Protein AF-A0A176ZYE4-F1 (afdb_monomer)

Organism: NCBI:txid655981

Radius of gyration: 20.47 Å; Cα contacts (8 Å, |Δi|>4): 190; chains: 1; bounding box: 64×53×48 Å

Structure (mmCIF, N/CA/C/O backbone):
data_AF-A0A176ZYE4-F1
#
_entry.id   AF-A0A176ZYE4-F1
#
loop_
_atom_site.group_PDB
_atom_site.id
_atom_site.type_symbol
_atom_site.label_atom_id
_atom_site.label_alt_id
_atom_site.label_comp_id
_atom_site.label_asym_id
_atom_site.label_entity_id
_atom_site.label_seq_id
_atom_site.pdbx_PDB_ins_code
_atom_site.Cartn_x
_atom_site.Cartn_y
_atom_site.Cartn_z
_atom_site.occupancy
_atom_site.B_iso_or_equiv
_atom_site.auth_seq_id
_atom_site.auth_comp_id
_atom_site.auth_asym_id
_atom_site.auth_atom_id
_atom_site.pdbx_PDB_model_num
ATOM 1 N N . MET A 1 1 ? -43.668 40.549 31.552 1.00 44.75 1 MET A N 1
ATOM 2 C CA . MET A 1 1 ? -43.321 40.129 30.180 1.00 44.75 1 MET A CA 1
ATOM 3 C C . MET A 1 1 ? -41.872 40.495 29.920 1.00 44.75 1 MET A C 1
ATOM 5 O O . MET A 1 1 ? -41.565 41.676 29.960 1.00 44.75 1 MET A O 1
ATOM 9 N N . ALA A 1 2 ? -41.008 39.507 29.700 1.00 38.25 2 ALA A N 1
ATOM 10 C CA . ALA A 1 2 ? -39.732 39.675 29.008 1.00 38.25 2 ALA A CA 1
ATOM 11 C C . ALA A 1 2 ? -39.327 38.295 28.472 1.00 38.25 2 ALA A C 1
ATOM 13 O O . ALA A 1 2 ? -38.951 37.406 29.233 1.00 38.25 2 ALA A O 1
ATOM 14 N N . THR A 1 3 ? -39.527 38.106 27.172 1.00 41.22 3 THR A N 1
ATOM 15 C CA . THR A 1 3 ? -39.154 36.912 26.412 1.00 41.22 3 THR A CA 1
ATOM 16 C C . THR A 1 3 ? -37.652 36.981 26.142 1.00 41.22 3 THR A C 1
ATOM 18 O O . THR A 1 3 ? -37.195 37.938 25.523 1.00 41.22 3 THR A O 1
ATOM 21 N N . LEU A 1 4 ? -36.881 36.002 26.622 1.00 40.91 4 LEU A N 1
ATOM 22 C CA . LEU A 1 4 ? -35.490 35.817 26.205 1.00 40.91 4 LEU A CA 1
ATOM 23 C C . LEU A 1 4 ? -35.490 35.058 24.877 1.00 40.91 4 LEU A C 1
ATOM 25 O O . LEU A 1 4 ? -35.876 33.891 24.822 1.00 40.91 4 LEU A O 1
ATOM 29 N N . GLU A 1 5 ? -35.084 35.739 23.809 1.00 43.03 5 GLU A N 1
ATOM 30 C CA . GLU A 1 5 ? -34.880 35.130 22.501 1.00 43.03 5 GLU A CA 1
ATOM 31 C C . GLU A 1 5 ? -33.657 34.209 22.528 1.00 43.03 5 GLU A C 1
ATOM 33 O O . GLU A 1 5 ? -32.525 34.638 22.750 1.00 43.03 5 GLU A O 1
ATOM 38 N N . ALA A 1 6 ? -33.893 32.924 22.276 1.00 46.38 6 ALA A N 1
ATOM 39 C CA . ALA A 1 6 ? -32.855 31.970 21.933 1.00 46.38 6 ALA A CA 1
ATOM 40 C C . ALA A 1 6 ? -32.650 32.019 20.415 1.00 46.38 6 ALA A C 1
ATOM 42 O O . ALA A 1 6 ? -33.425 31.432 19.665 1.00 46.38 6 ALA A O 1
ATOM 43 N N . SER A 1 7 ? -31.609 32.713 19.957 1.00 48.78 7 SER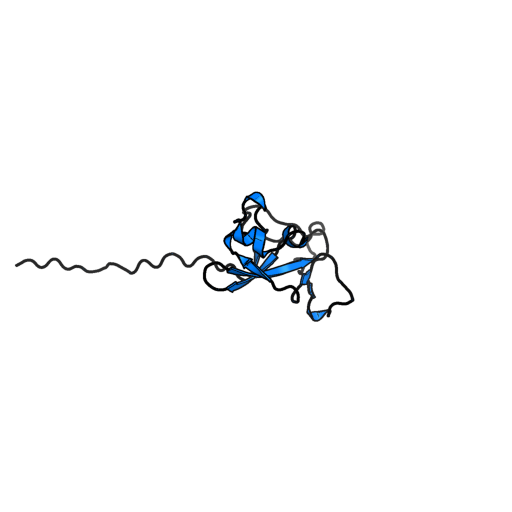 A N 1
ATOM 44 C CA . SER A 1 7 ? -31.157 32.630 18.568 1.00 48.78 7 SER A CA 1
ATOM 45 C C . SER A 1 7 ? -29.641 32.485 18.497 1.00 48.78 7 SER A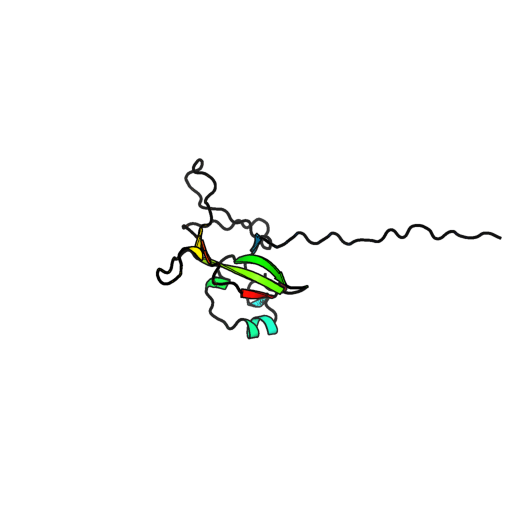 C 1
ATOM 47 O O . SER A 1 7 ? -28.906 33.169 19.202 1.00 48.78 7 SER A O 1
ATOM 49 N N . ALA A 1 8 ? -29.220 31.608 17.582 1.00 49.34 8 ALA A N 1
ATOM 50 C CA . ALA A 1 8 ? -27.856 31.355 17.115 1.00 49.34 8 ALA A CA 1
ATOM 51 C C . ALA A 1 8 ? -26.996 30.333 17.891 1.00 49.34 8 ALA A C 1
ATOM 53 O O . ALA A 1 8 ? -25.846 30.599 18.230 1.00 49.34 8 ALA A O 1
ATOM 54 N N . PHE A 1 9 ? -27.471 29.087 18.009 1.00 48.88 9 PHE A N 1
ATOM 55 C CA . PHE A 1 9 ? -26.547 27.951 17.875 1.00 48.88 9 PHE A CA 1
ATOM 56 C C . PHE A 1 9 ? -26.311 27.706 16.382 1.00 48.88 9 PHE A C 1
ATOM 58 O O . PHE A 1 9 ? -27.053 26.974 15.729 1.00 48.88 9 PHE A O 1
ATOM 65 N N . GLY A 1 10 ? -25.292 28.362 15.822 1.00 48.53 10 GLY A N 1
ATOM 66 C CA . GLY A 1 10 ? -24.745 27.957 14.531 1.00 48.53 10 GLY A CA 1
ATOM 67 C C . GLY A 1 10 ? -24.319 26.492 14.623 1.00 48.53 10 GLY A C 1
ATOM 68 O O . GLY A 1 10 ? -23.654 26.101 15.582 1.00 48.53 10 GLY A O 1
ATOM 69 N N . GLN A 1 11 ? -24.747 25.667 13.668 1.00 52.81 11 GLN A N 1
ATOM 70 C CA . GLN A 1 11 ? -24.355 24.263 13.603 1.00 52.81 11 GLN A CA 1
ATOM 71 C C . GLN A 1 11 ? -22.826 24.185 13.550 1.00 52.81 11 GLN A C 1
ATOM 73 O O . GLN A 1 11 ? -22.215 24.549 12.547 1.00 52.81 11 GLN A O 1
ATOM 78 N N . TYR A 1 12 ? -22.201 23.732 14.638 1.00 56.88 12 TYR A N 1
ATOM 79 C CA . TYR A 1 12 ? -20.783 23.403 14.642 1.00 56.88 12 TYR A CA 1
ATOM 80 C C . TYR A 1 12 ? -20.587 22.223 13.689 1.00 56.88 12 TYR A C 1
ATOM 82 O O . TYR A 1 12 ? -20.851 21.073 14.039 1.00 56.88 12 TYR A O 1
ATOM 90 N N . GLN A 1 13 ? -20.178 22.507 12.454 1.00 50.28 13 GLN A N 1
ATOM 91 C CA . GLN A 1 13 ? -19.634 21.489 11.572 1.00 50.28 13 GLN A CA 1
ATOM 92 C C . GLN A 1 13 ? -18.174 21.287 11.981 1.00 50.28 13 GLN A C 1
ATOM 94 O O . GLN A 1 13 ? -17.368 22.203 11.792 1.00 50.28 13 GLN A O 1
ATOM 99 N N . PRO A 1 14 ? -17.808 20.128 12.561 1.00 52.22 14 PRO A N 1
ATOM 100 C CA . PRO A 1 14 ? -16.407 19.835 12.803 1.00 52.22 14 PRO A CA 1
ATOM 101 C C . PRO A 1 14 ? -15.652 19.916 11.468 1.00 52.22 14 PRO A C 1
ATOM 103 O O . PRO A 1 14 ? -16.214 19.551 10.427 1.00 52.22 14 PRO A O 1
ATOM 106 N N . PRO A 1 15 ? -14.400 20.405 11.465 1.00 54.16 15 PRO A N 1
ATOM 107 C CA . PRO A 1 15 ? -13.616 20.507 10.244 1.00 54.16 15 PRO A CA 1
ATOM 108 C C . PRO A 1 15 ? -13.606 19.149 9.545 1.00 54.16 15 PRO A C 1
ATOM 110 O O . PRO A 1 15 ? -13.280 18.128 10.155 1.00 54.16 15 PRO A O 1
ATOM 113 N N . LYS A 1 16 ? -13.999 19.132 8.265 1.00 55.31 16 LYS A N 1
ATOM 114 C CA . LYS A 1 16 ? -13.962 17.914 7.457 1.00 55.31 16 LYS A CA 1
ATOM 115 C C . LYS A 1 16 ? -12.527 17.383 7.520 1.00 55.31 16 LYS A C 1
ATOM 117 O O . LYS A 1 16 ? -11.611 18.135 7.170 1.00 55.31 16 LYS A O 1
ATOM 122 N N . PRO A 1 17 ? -12.303 16.139 7.981 1.00 57.81 17 PRO A N 1
ATOM 123 C CA . PRO A 1 17 ? -10.958 15.601 8.045 1.00 57.81 17 PRO A CA 1
ATOM 124 C C . PRO A 1 17 ? -10.339 15.687 6.646 1.00 57.81 17 PRO A C 1
ATOM 126 O O . PRO A 1 17 ? -11.039 15.445 5.653 1.00 57.81 17 PRO A O 1
ATOM 129 N N . PRO A 1 18 ? -9.062 16.090 6.539 1.00 67.56 18 PRO A N 1
ATOM 130 C CA . PRO A 1 18 ? -8.412 16.238 5.248 1.00 67.56 18 PRO A CA 1
ATOM 131 C C . PRO A 1 18 ? -8.531 14.923 4.475 1.00 67.56 18 PRO A C 1
ATOM 133 O O . PRO A 1 18 ? -8.282 13.857 5.037 1.00 67.56 18 PRO A O 1
ATOM 136 N N . SER A 1 19 ? -8.913 14.998 3.194 1.00 82.69 19 SER A N 1
ATOM 137 C CA . SER A 1 19 ? -9.073 13.797 2.363 1.00 82.69 19 SER A CA 1
ATOM 138 C C . SER A 1 19 ? -7.799 12.956 2.409 1.00 82.69 19 SER A C 1
ATOM 140 O O . SER A 1 19 ? -6.700 13.503 2.302 1.00 82.69 19 SER A O 1
ATOM 142 N N . ILE A 1 20 ? -7.940 11.650 2.615 1.00 85.31 20 ILE A N 1
ATOM 143 C CA . ILE A 1 20 ? -6.822 10.697 2.648 1.00 85.31 20 ILE A CA 1
ATOM 144 C C . ILE A 1 20 ? -6.578 10.048 1.281 1.00 85.31 20 ILE A C 1
ATOM 146 O O . ILE A 1 20 ? -5.542 9.429 1.070 1.00 85.31 20 ILE A O 1
ATOM 150 N N . GLU A 1 21 ? -7.520 10.203 0.353 1.00 88.81 21 GLU A N 1
ATOM 151 C CA . GLU A 1 21 ? -7.494 9.573 -0.964 1.00 88.81 21 GLU A CA 1
ATOM 152 C C . GLU A 1 21 ? -6.366 10.146 -1.825 1.00 88.81 21 GLU A C 1
ATOM 154 O O . GLU A 1 21 ? -6.070 11.344 -1.787 1.00 88.81 21 GLU A O 1
ATOM 159 N N . GLY A 1 22 ? -5.697 9.271 -2.570 1.00 84.38 22 GLY A N 1
ATOM 160 C CA . GLY A 1 22 ? -4.519 9.595 -3.368 1.00 84.38 22 GLY A CA 1
ATOM 161 C C . GLY A 1 22 ? -3.260 9.882 -2.547 1.00 84.38 22 GLY A C 1
ATOM 162 O O . GLY A 1 22 ? -2.224 10.216 -3.126 1.00 84.38 22 GLY A O 1
ATOM 163 N N . LYS A 1 23 ? -3.308 9.767 -1.214 1.00 87.94 23 LYS A N 1
ATOM 164 C CA . LYS A 1 23 ? -2.153 10.041 -0.356 1.00 87.94 23 LYS A CA 1
ATOM 165 C C . LYS A 1 23 ? -1.399 8.770 0.018 1.00 87.94 23 LYS A C 1
ATOM 167 O O . LYS A 1 23 ? -1.976 7.686 0.106 1.00 87.94 23 LYS A O 1
ATOM 172 N N . ALA A 1 24 ? -0.096 8.934 0.237 1.00 88.25 24 ALA A N 1
ATOM 173 C CA . ALA A 1 24 ? 0.791 7.861 0.652 1.00 88.25 24 ALA A CA 1
ATOM 174 C C . ALA A 1 24 ? 0.855 7.758 2.181 1.00 88.25 24 ALA A C 1
ATOM 176 O O . ALA A 1 24 ? 0.971 8.765 2.885 1.00 88.25 24 ALA A O 1
ATOM 177 N N . PHE A 1 25 ? 0.833 6.529 2.675 1.00 88.19 25 PHE A N 1
ATOM 178 C CA . PHE A 1 25 ? 0.934 6.185 4.086 1.00 88.19 25 PHE A CA 1
ATOM 179 C C . PHE A 1 25 ? 1.997 5.116 4.270 1.00 88.19 25 PHE A C 1
ATOM 181 O O . PHE A 1 25 ? 2.303 4.353 3.352 1.00 88.19 25 PHE A O 1
ATOM 188 N N . ARG A 1 26 ? 2.555 5.050 5.471 1.00 87.56 26 ARG A N 1
ATOM 189 C CA . ARG A 1 26 ? 3.292 3.876 5.924 1.00 87.56 26 ARG A CA 1
ATOM 190 C C . ARG A 1 26 ? 2.439 3.160 6.946 1.00 87.56 26 ARG A C 1
ATOM 192 O O . ARG A 1 26 ? 1.838 3.817 7.779 1.00 87.56 26 ARG A O 1
ATOM 199 N N . PHE A 1 27 ? 2.427 1.839 6.943 1.00 87.38 27 PHE A N 1
ATOM 200 C CA . PHE A 1 27 ? 1.779 1.144 8.043 1.00 87.38 27 PHE A CA 1
ATOM 201 C C . PHE A 1 27 ? 2.434 1.491 9.377 1.00 87.38 27 PHE A C 1
ATOM 203 O O . PHE A 1 27 ? 3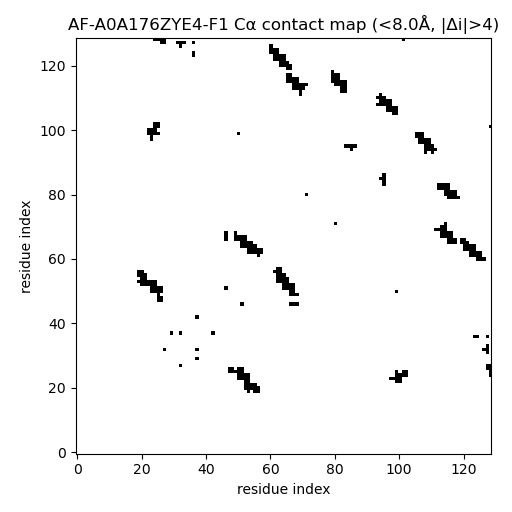.663 1.595 9.477 1.00 87.38 27 PHE A O 1
ATOM 210 N N . LYS A 1 28 ? 1.608 1.631 10.413 1.00 87.50 28 LYS A N 1
ATOM 211 C CA . LYS A 1 28 ? 2.096 1.713 11.786 1.00 87.50 28 LYS A CA 1
ATOM 212 C C . LYS A 1 28 ? 2.929 0.474 12.120 1.00 87.50 28 LYS A C 1
ATOM 214 O O . LYS A 1 28 ? 2.704 -0.591 11.532 1.00 87.50 28 LYS A O 1
ATOM 219 N N . PRO A 1 29 ? 3.869 0.567 13.071 1.00 84.88 29 PRO A N 1
ATOM 220 C CA . PRO A 1 29 ? 4.513 -0.610 13.624 1.00 84.88 29 PRO A CA 1
ATOM 221 C C . PRO A 1 29 ? 3.469 -1.645 14.047 1.00 84.88 29 PRO A C 1
ATOM 223 O O . PRO A 1 29 ? 2.470 -1.325 14.681 1.00 84.88 29 PRO A O 1
ATOM 226 N N . ARG A 1 30 ? 3.707 -2.912 13.714 1.00 82.62 30 ARG A N 1
ATOM 227 C CA . ARG A 1 30 ? 2.767 -4.009 13.997 1.00 82.62 30 ARG A CA 1
ATOM 228 C C . ARG A 1 30 ? 2.398 -4.140 15.480 1.00 82.62 30 ARG A C 1
ATOM 230 O O . ARG A 1 30 ? 1.324 -4.646 15.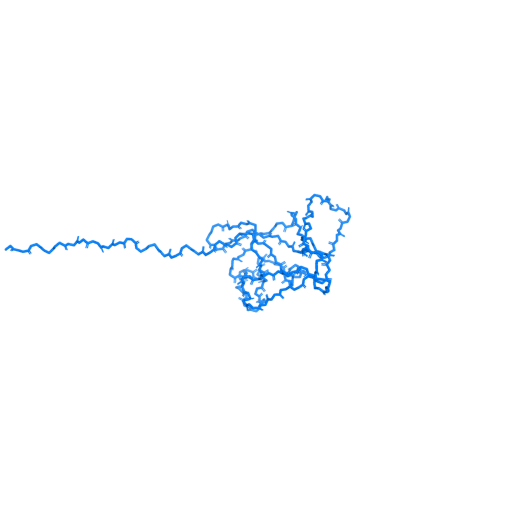795 1.00 82.62 30 ARG A O 1
ATOM 237 N N . ILE A 1 31 ? 3.292 -3.733 16.382 1.00 85.69 31 ILE A N 1
ATOM 238 C CA . ILE A 1 31 ? 3.034 -3.714 17.828 1.00 85.69 31 ILE A CA 1
ATOM 239 C C . ILE A 1 31 ? 1.869 -2.783 18.196 1.00 85.69 31 ILE A C 1
ATOM 241 O O . ILE A 1 31 ? 1.161 -3.061 19.159 1.00 85.69 31 ILE A O 1
ATOM 245 N N . ASP A 1 32 ? 1.612 -1.769 17.371 1.00 87.62 32 ASP A N 1
ATOM 246 C CA . ASP A 1 32 ? 0.553 -0.779 17.569 1.00 87.62 32 ASP A CA 1
ATOM 247 C C . ASP A 1 32 ? -0.774 -1.194 16.915 1.00 87.62 32 ASP A C 1
ATOM 249 O O . ASP A 1 32 ? -1.761 -0.464 16.987 1.00 87.62 32 ASP A O 1
ATOM 253 N N . TRP A 1 33 ? -0.821 -2.351 16.245 1.00 89.19 33 TRP A N 1
ATOM 254 C CA . TRP A 1 33 ? -2.026 -2.794 15.549 1.00 89.19 33 TRP A CA 1
ATOM 255 C C . TRP A 1 33 ? -3.026 -3.459 16.506 1.00 89.19 33 TRP A C 1
ATOM 257 O O . TRP A 1 33 ? -2.639 -4.313 17.322 1.00 89.19 33 TRP A O 1
ATOM 267 N N . PRO A 1 34 ? -4.337 -3.198 16.342 1.00 89.31 34 PRO A N 1
ATOM 268 C CA . PRO A 1 34 ? -5.374 -3.939 17.049 1.00 89.31 34 PRO A CA 1
ATOM 269 C C . PRO A 1 34 ? -5.263 -5.447 16.811 1.00 89.31 34 PRO A C 1
ATOM 271 O O . PRO A 1 34 ? -4.826 -5.904 15.753 1.00 89.31 34 PRO A O 1
ATOM 274 N N . ALA A 1 35 ? -5.693 -6.250 17.788 1.00 88.19 35 ALA A N 1
ATOM 275 C CA . ALA A 1 35 ? -5.689 -7.710 17.657 1.00 88.19 35 ALA A CA 1
ATOM 276 C C . ALA A 1 35 ? -6.515 -8.188 16.447 1.00 88.19 35 ALA A C 1
ATOM 278 O O . ALA A 1 35 ? -6.059 -9.059 15.714 1.00 88.19 35 ALA A O 1
ATOM 279 N N . ALA A 1 36 ? -7.668 -7.562 16.192 1.00 87.50 36 ALA A N 1
ATOM 280 C CA . ALA A 1 36 ? -8.517 -7.877 15.045 1.00 87.50 36 ALA A CA 1
ATOM 281 C C . ALA A 1 36 ? -7.786 -7.666 13.708 1.00 87.50 36 ALA A C 1
ATOM 283 O O . ALA A 1 36 ? -7.709 -8.594 12.909 1.00 87.50 36 ALA A O 1
ATOM 284 N N . ALA A 1 37 ? -7.159 -6.500 13.510 1.00 85.69 37 ALA A N 1
ATOM 285 C CA . ALA A 1 37 ? -6.390 -6.195 12.300 1.00 85.69 37 ALA A CA 1
ATOM 286 C C . ALA A 1 37 ? -5.200 -7.154 12.112 1.00 85.69 37 ALA A C 1
ATOM 288 O O . ALA A 1 37 ? -4.908 -7.596 11.002 1.00 85.69 37 ALA A O 1
ATOM 289 N N . ARG A 1 38 ? -4.529 -7.517 13.214 1.00 83.81 38 ARG A N 1
ATOM 290 C CA . ARG A 1 38 ? -3.433 -8.498 13.221 1.00 83.81 38 ARG A CA 1
ATOM 291 C C . ARG A 1 38 ? -3.884 -9.892 12.784 1.00 83.81 38 ARG A C 1
ATOM 293 O O . ARG A 1 38 ? -3.137 -10.560 12.076 1.00 83.81 38 ARG A O 1
ATOM 300 N N . SER A 1 39 ? -5.063 -10.331 13.215 1.00 83.50 39 SER A N 1
ATOM 301 C CA . SER A 1 39 ? -5.634 -11.623 12.827 1.00 83.50 39 SER A CA 1
ATOM 302 C C . SER A 1 39 ? -6.161 -11.619 11.392 1.00 83.50 39 SER A C 1
ATOM 304 O O . SER A 1 39 ? -5.936 -12.582 10.667 1.00 83.50 39 SER A O 1
ATOM 306 N N . GLU A 1 40 ? -6.827 -10.540 10.979 1.00 83.56 40 GLU A N 1
ATOM 307 C CA . GLU A 1 40 ? -7.421 -10.388 9.647 1.00 83.56 40 GLU A CA 1
ATOM 308 C C . GLU A 1 40 ? -6.359 -10.402 8.538 1.00 83.56 40 GLU A C 1
ATOM 310 O O . GLU A 1 40 ? -6.505 -11.097 7.536 1.00 83.56 40 GLU A O 1
ATOM 315 N N . LEU A 1 41 ? -5.265 -9.659 8.726 1.00 81.12 41 LEU A N 1
ATOM 316 C CA . LEU A 1 41 ? -4.298 -9.384 7.663 1.00 81.12 41 LEU A CA 1
ATOM 317 C C . LEU A 1 41 ? -3.163 -10.406 7.533 1.00 81.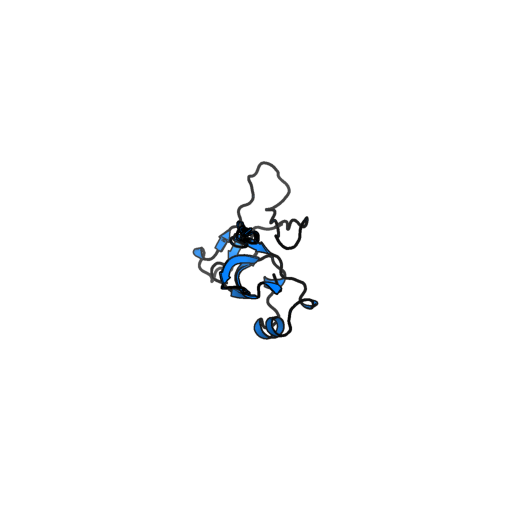12 41 LEU A C 1
ATOM 319 O O . LEU A 1 41 ? -2.208 -10.106 6.826 1.00 81.12 41 LEU A O 1
ATOM 323 N N . GLY A 1 42 ? -3.255 -11.572 8.191 1.00 69.44 42 GLY A N 1
ATOM 324 C CA . GLY A 1 42 ? -2.425 -12.769 7.957 1.00 69.44 42 GLY A CA 1
ATOM 325 C C . GLY A 1 42 ? -0.945 -12.509 7.613 1.00 69.44 42 GLY A C 1
ATOM 326 O O . GLY A 1 42 ? -0.585 -12.205 6.482 1.00 69.44 42 GLY A O 1
ATOM 327 N N . PHE A 1 43 ? -0.051 -12.636 8.590 1.00 64.50 43 PHE A N 1
ATOM 328 C CA . PHE A 1 43 ? 1.327 -12.137 8.503 1.00 64.50 43 PHE A CA 1
ATOM 329 C C . PHE A 1 43 ? 2.219 -12.664 7.362 1.00 64.50 43 PHE A C 1
ATOM 331 O O . PHE A 1 43 ? 2.105 -13.810 6.947 1.00 64.50 43 PHE A O 1
ATOM 338 N N . CYS A 1 44 ? 3.220 -11.830 7.019 1.00 53.12 44 CYS A N 1
ATOM 339 C CA . CYS A 1 44 ? 4.332 -12.014 6.062 1.00 53.12 44 CYS A CA 1
ATOM 340 C C . CYS A 1 44 ? 4.176 -11.337 4.688 1.00 53.12 44 CYS A C 1
ATOM 342 O O . CYS A 1 44 ? 4.843 -11.715 3.730 1.00 53.12 44 CYS A O 1
ATOM 344 N N . ASP A 1 45 ? 3.363 -10.286 4.585 1.00 63.38 45 ASP A N 1
ATOM 345 C CA . ASP A 1 45 ? 3.355 -9.483 3.367 1.00 63.38 45 ASP A CA 1
ATOM 346 C C . ASP A 1 45 ? 4.441 -8.398 3.421 1.00 63.38 45 ASP A C 1
ATOM 348 O O . ASP A 1 45 ? 4.390 -7.473 4.235 1.00 63.38 45 ASP A O 1
ATOM 352 N N . SER A 1 46 ? 5.454 -8.513 2.561 1.00 63.19 46 SER A N 1
ATOM 353 C CA . SER A 1 46 ? 6.518 -7.509 2.419 1.00 63.19 46 SER A CA 1
ATOM 354 C C . SER A 1 46 ? 5.969 -6.125 2.053 1.00 63.19 46 SER A C 1
ATOM 356 O O . SER A 1 46 ? 6.621 -5.116 2.325 1.00 63.19 46 SER A O 1
ATOM 358 N N . SER A 1 47 ? 4.741 -6.058 1.526 1.00 62.28 47 SER A N 1
ATOM 359 C CA . SER A 1 47 ? 4.003 -4.815 1.281 1.00 62.28 47 SER A CA 1
ATOM 360 C C . SER A 1 47 ? 3.854 -3.926 2.519 1.00 62.28 47 SER A C 1
ATOM 362 O O . SER A 1 47 ? 3.877 -2.709 2.368 1.00 62.28 47 SER A O 1
ATOM 364 N N . PHE A 1 48 ? 3.806 -4.479 3.739 1.00 65.56 48 PHE A N 1
ATOM 365 C CA . PHE A 1 48 ? 3.674 -3.678 4.966 1.00 65.56 48 PHE A CA 1
ATOM 366 C C . PHE A 1 48 ? 4.944 -2.887 5.340 1.00 65.56 48 PHE A C 1
ATOM 368 O O . PHE A 1 48 ? 4.892 -1.984 6.176 1.00 65.56 48 PHE A O 1
ATOM 375 N N . LEU A 1 49 ? 6.090 -3.202 4.725 1.00 70.62 49 LEU A N 1
ATOM 376 C CA . LEU A 1 49 ? 7.330 -2.427 4.866 1.00 70.62 49 LEU A CA 1
ATOM 377 C C . LEU A 1 49 ? 7.406 -1.266 3.872 1.00 70.62 49 LEU A C 1
ATOM 379 O O . LEU A 1 49 ? 8.149 -0.306 4.100 1.00 70.62 49 LEU A O 1
ATOM 383 N N . HIS A 1 50 ? 6.656 -1.358 2.777 1.00 77.38 50 HIS A N 1
ATOM 384 C CA . HIS A 1 50 ? 6.609 -0.339 1.748 1.00 77.38 50 HIS A CA 1
ATOM 385 C C . HIS A 1 50 ? 5.498 0.670 2.051 1.00 77.38 50 HIS A C 1
ATOM 387 O O . HIS A 1 50 ? 4.510 0.340 2.711 1.00 77.38 50 HIS A O 1
ATOM 393 N N . PRO A 1 51 ? 5.637 1.921 1.584 1.00 83.00 51 PRO A N 1
ATOM 394 C CA . PRO A 1 51 ? 4.502 2.821 1.564 1.00 83.00 51 PRO A CA 1
ATOM 395 C C . PRO A 1 51 ? 3.339 2.213 0.767 1.00 83.00 51 PRO A C 1
ATOM 397 O O . PRO A 1 51 ? 3.532 1.350 -0.096 1.00 83.00 51 PRO A O 1
ATOM 400 N N . VAL A 1 52 ? 2.139 2.707 1.030 1.00 88.25 52 VAL A N 1
ATOM 401 C CA . VAL A 1 52 ? 0.913 2.366 0.305 1.00 88.25 52 VAL A CA 1
ATOM 402 C C . VAL A 1 52 ? 0.161 3.631 -0.061 1.00 88.25 52 VAL A C 1
ATOM 404 O O . VAL A 1 52 ? 0.278 4.639 0.635 1.00 88.25 52 VAL A O 1
ATOM 407 N N . PHE A 1 53 ? -0.614 3.589 -1.141 1.00 89.81 53 PHE A N 1
ATOM 408 C CA . PHE A 1 53 ? -1.524 4.677 -1.492 1.00 89.81 53 PHE A CA 1
ATOM 409 C C . PHE A 1 53 ? -2.950 4.294 -1.145 1.00 89.81 53 PHE A C 1
ATOM 411 O O . PHE A 1 53 ? -3.401 3.216 -1.524 1.00 89.81 53 PHE A O 1
ATOM 418 N N . VAL A 1 54 ? -3.670 5.193 -0.480 1.00 90.44 54 VAL A N 1
ATOM 419 C CA . VAL A 1 54 ? -5.114 5.037 -0.289 1.00 90.44 54 VAL A CA 1
ATOM 420 C C . VAL A 1 54 ? -5.813 5.415 -1.589 1.00 90.44 54 VAL A C 1
ATOM 422 O O . VAL A 1 54 ? -5.707 6.552 -2.043 1.00 90.44 54 VAL A O 1
ATOM 425 N N . VAL A 1 55 ? -6.524 4.465 -2.190 1.00 91.00 55 VAL A N 1
ATOM 426 C CA . VAL A 1 55 ? -7.334 4.682 -3.395 1.00 91.00 55 VAL A CA 1
ATOM 427 C C . VAL A 1 55 ? -8.614 5.414 -3.022 1.00 91.00 55 VAL A C 1
ATOM 429 O O . VAL A 1 55 ? -8.936 6.440 -3.613 1.00 91.00 55 VAL A O 1
ATOM 432 N N . ARG A 1 56 ? -9.319 4.904 -2.009 1.00 90.25 56 ARG A N 1
ATOM 433 C CA . ARG A 1 56 ? -10.572 5.476 -1.513 1.00 90.25 56 ARG A CA 1
ATOM 434 C C . ARG A 1 56 ? -10.828 5.092 -0.067 1.00 90.25 56 ARG A C 1
ATOM 436 O O . ARG A 1 56 ? -10.359 4.054 0.408 1.00 90.25 56 ARG A O 1
ATOM 443 N N . LYS A 1 57 ? -11.619 5.908 0.623 1.00 92.06 57 LYS A N 1
ATOM 444 C CA . LYS A 1 57 ? -12.142 5.547 1.942 1.00 92.06 57 LYS A CA 1
ATOM 445 C C . LYS A 1 57 ? -13.341 4.602 1.796 1.00 92.06 57 LYS A C 1
ATOM 447 O O . LYS A 1 57 ? -14.232 4.852 0.989 1.00 92.06 57 LYS A O 1
ATOM 452 N N . LEU A 1 58 ? -13.385 3.547 2.605 1.00 90.12 58 LEU A N 1
ATOM 453 C CA . LEU A 1 58 ? -14.503 2.609 2.688 1.00 90.12 58 LEU A CA 1
ATOM 454 C C . LEU A 1 58 ? -15.186 2.802 4.046 1.00 90.12 58 LEU A C 1
ATOM 456 O O . LEU A 1 58 ? -14.731 2.309 5.074 1.00 90.12 58 LEU A O 1
ATOM 460 N N . GLY A 1 59 ? -16.253 3.601 4.069 1.00 87.56 59 GLY A N 1
ATOM 461 C CA . GLY A 1 59 ? -16.976 3.904 5.304 1.00 87.56 59 GLY A CA 1
ATOM 462 C C . GLY A 1 59 ? -16.184 4.778 6.286 1.00 87.56 59 GLY A C 1
ATOM 463 O O . GLY A 1 59 ? -15.520 5.748 5.901 1.00 87.56 59 GLY A O 1
ATOM 464 N N . HIS A 1 60 ? -16.313 4.491 7.583 1.00 86.62 60 HIS A N 1
ATOM 465 C CA . HIS A 1 60 ? -15.745 5.336 8.637 1.00 86.62 60 HIS A CA 1
ATOM 466 C C . HIS A 1 60 ? -14.346 4.914 9.078 1.00 86.62 60 HIS A C 1
ATOM 468 O O . HIS A 1 60 ? -13.550 5.796 9.406 1.00 86.62 60 HIS A O 1
ATOM 474 N N . ASP A 1 61 ? -14.053 3.622 9.024 1.00 90.31 61 ASP A N 1
ATOM 475 C CA . ASP A 1 61 ? -12.936 2.959 9.691 1.00 90.31 61 ASP A CA 1
ATOM 476 C C . ASP A 1 61 ? -12.029 2.175 8.736 1.00 90.31 61 ASP A C 1
ATOM 478 O O . ASP A 1 61 ? -11.005 1.660 9.177 1.00 90.31 61 ASP A O 1
ATOM 482 N N . ARG A 1 62 ? -12.349 2.110 7.436 1.00 92.50 62 ARG A N 1
ATOM 483 C CA . ARG A 1 62 ? -11.583 1.324 6.460 1.00 92.50 62 ARG A CA 1
ATOM 484 C C . ARG A 1 62 ? -11.192 2.129 5.226 1.00 92.50 62 ARG A C 1
ATOM 486 O O . ARG A 1 62 ? -11.744 3.193 4.922 1.00 92.50 62 ARG A O 1
ATOM 493 N N . ALA A 1 63 ? -10.185 1.633 4.523 1.00 92.56 63 ALA A N 1
ATOM 494 C CA . ALA A 1 63 ? -9.697 2.189 3.273 1.00 92.56 63 ALA A CA 1
ATOM 495 C C . ALA A 1 63 ? -9.302 1.084 2.304 1.00 92.56 63 ALA A C 1
ATOM 497 O O . ALA A 1 63 ? -8.750 0.058 2.694 1.00 92.56 63 ALA A O 1
ATOM 498 N N . GLU A 1 64 ? -9.536 1.342 1.025 1.00 92.69 64 GLU A N 1
ATOM 499 C CA . GLU A 1 64 ? -8.931 0.577 -0.051 1.00 92.69 64 GLU A CA 1
ATOM 500 C C . GLU A 1 64 ? -7.567 1.188 -0.364 1.00 92.69 64 GLU A C 1
ATOM 502 O O . GLU A 1 64 ? -7.447 2.400 -0.571 1.00 92.69 64 GLU A O 1
ATOM 507 N N . MET A 1 65 ? -6.535 0.356 -0.395 1.00 91.25 65 MET A N 1
ATOM 508 C CA . MET A 1 65 ? -5.165 0.762 -0.663 1.00 91.25 65 MET A CA 1
ATOM 509 C C . MET A 1 65 ? -4.523 -0.101 -1.741 1.00 91.25 65 MET A C 1
ATOM 511 O O . MET A 1 65 ? -4.942 -1.229 -1.995 1.00 91.25 65 MET A O 1
ATOM 515 N N . VAL A 1 66 ? -3.474 0.438 -2.349 1.00 90.44 66 VAL A N 1
ATOM 516 C CA . VAL A 1 66 ? -2.609 -0.259 -3.301 1.00 90.44 66 VAL A CA 1
ATOM 517 C C . VAL A 1 66 ? -1.160 -0.185 -2.843 1.00 90.44 66 VAL A C 1
ATOM 519 O O . VAL A 1 66 ? -0.697 0.823 -2.299 1.00 90.44 66 VAL A O 1
ATOM 522 N N . SER A 1 67 ? -0.433 -1.274 -3.078 1.00 85.75 67 SER A N 1
ATOM 523 C CA . SER A 1 67 ? 0.963 -1.406 -2.661 1.00 85.75 67 SER A CA 1
ATOM 524 C C . SER A 1 67 ? 1.936 -0.837 -3.688 1.00 85.75 67 SER A C 1
ATOM 526 O O . SER A 1 67 ? 1.710 -0.912 -4.901 1.00 85.75 67 SER A O 1
ATOM 528 N N . LEU A 1 68 ? 3.061 -0.321 -3.193 1.00 86.12 68 LEU A N 1
ATOM 529 C CA . LEU A 1 68 ? 4.221 -0.025 -4.022 1.00 86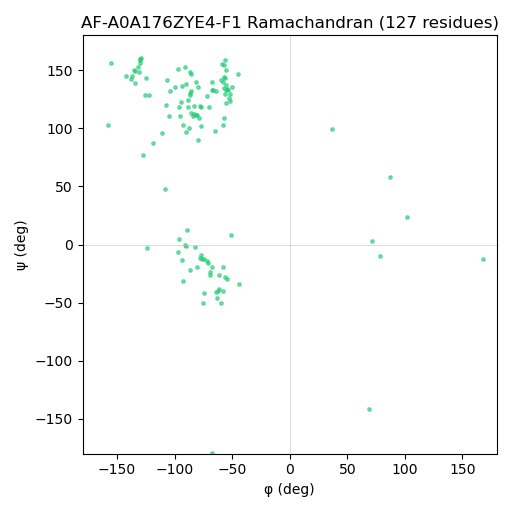.12 68 LEU A CA 1
ATOM 530 C C . LEU A 1 68 ? 5.113 -1.253 -4.185 1.00 86.12 68 LEU A C 1
ATOM 532 O O . LEU A 1 68 ? 5.312 -2.035 -3.260 1.00 86.12 68 LEU A O 1
ATOM 536 N N . THR A 1 69 ? 5.730 -1.355 -5.355 1.00 84.75 69 THR A N 1
ATOM 537 C CA . THR A 1 69 ? 6.800 -2.309 -5.635 1.00 84.75 69 THR A CA 1
ATOM 538 C C . THR A 1 69 ? 7.919 -1.634 -6.415 1.00 84.75 69 THR A C 1
ATOM 540 O O . THR A 1 69 ? 7.671 -0.785 -7.270 1.00 84.75 69 THR A O 1
ATOM 543 N N . SER A 1 70 ? 9.160 -2.038 -6.159 1.00 83.06 70 SER A N 1
ATOM 544 C CA . SER A 1 70 ? 10.310 -1.719 -7.016 1.00 83.06 70 SER A CA 1
ATOM 545 C C . SER A 1 70 ? 10.634 -2.837 -8.011 1.00 83.06 70 SER A C 1
ATOM 547 O O . SER A 1 70 ? 11.645 -2.766 -8.705 1.00 83.06 70 SER A O 1
ATOM 549 N N . THR A 1 71 ? 9.814 -3.888 -8.047 1.00 84.88 71 THR A N 1
ATOM 550 C CA . THR A 1 71 ? 10.004 -5.069 -8.890 1.00 84.88 71 THR A CA 1
ATOM 551 C C . THR A 1 71 ? 8.785 -5.257 -9.779 1.00 84.88 71 THR A C 1
ATOM 553 O O . THR A 1 71 ? 7.644 -5.284 -9.299 1.00 84.88 71 THR A O 1
ATOM 556 N N . ARG A 1 72 ? 9.037 -5.394 -11.079 1.00 85.38 72 ARG A N 1
ATOM 557 C CA . ARG A 1 72 ? 8.028 -5.739 -12.075 1.00 85.38 72 ARG A CA 1
ATOM 558 C C . ARG A 1 72 ? 8.022 -7.252 -12.272 1.00 85.38 72 ARG A C 1
ATOM 560 O O . ARG A 1 72 ? 9.082 -7.864 -12.299 1.00 85.38 72 ARG A O 1
ATOM 567 N N . ASP A 1 73 ? 6.830 -7.820 -12.343 1.00 88.06 73 ASP A N 1
ATOM 568 C CA . ASP A 1 73 ? 6.587 -9.235 -12.591 1.00 88.06 73 ASP A CA 1
ATOM 569 C C . ASP A 1 73 ? 6.040 -9.347 -14.014 1.00 88.06 73 ASP A C 1
ATOM 571 O O . ASP A 1 73 ? 5.028 -8.721 -14.337 1.00 88.06 73 ASP A O 1
ATOM 575 N N . ASP A 1 74 ? 6.741 -10.089 -14.866 1.00 88.56 74 ASP A N 1
ATOM 576 C CA . ASP A 1 74 ? 6.410 -10.204 -16.288 1.00 88.56 74 ASP A CA 1
ATOM 577 C C . ASP A 1 74 ? 5.134 -11.025 -16.528 1.00 88.56 74 ASP A C 1
ATOM 579 O O . ASP A 1 74 ? 4.533 -10.924 -17.597 1.00 88.56 74 ASP A O 1
ATOM 583 N N . ALA A 1 75 ? 4.674 -11.792 -15.532 1.00 91.94 75 ALA A N 1
ATOM 584 C CA . ALA A 1 75 ? 3.407 -12.518 -15.599 1.00 91.94 75 ALA A CA 1
ATOM 585 C C . ALA A 1 75 ? 2.176 -11.614 -15.393 1.00 91.94 75 ALA A C 1
ATOM 587 O O . ALA A 1 75 ? 1.043 -12.041 -15.616 1.00 91.94 75 ALA A O 1
ATOM 588 N N . VAL A 1 76 ? 2.372 -10.372 -14.943 1.00 89.94 76 VAL A N 1
ATOM 589 C CA . VAL A 1 76 ? 1.294 -9.434 -14.616 1.00 89.94 76 VAL A CA 1
ATOM 590 C C . VAL A 1 76 ? 1.102 -8.457 -15.771 1.00 89.94 76 VAL A C 1
ATOM 592 O O . VAL A 1 76 ? 2.075 -7.904 -16.286 1.00 89.94 76 VAL A O 1
ATOM 595 N N . ASP A 1 77 ? -0.157 -8.193 -16.149 1.00 92.62 77 ASP A N 1
ATOM 596 C CA . ASP A 1 77 ? -0.467 -7.233 -17.216 1.00 92.62 77 ASP A CA 1
ATOM 597 C C . ASP A 1 77 ? 0.239 -5.886 -16.940 1.00 92.62 77 ASP A C 1
ATOM 599 O O . ASP A 1 77 ? 0.020 -5.278 -15.885 1.00 92.62 77 ASP A O 1
ATOM 603 N N . PRO A 1 78 ? 1.067 -5.386 -17.878 1.00 90.00 78 PRO A N 1
ATOM 604 C CA . PRO A 1 78 ? 1.691 -4.069 -17.817 1.00 90.00 78 PRO A CA 1
ATOM 605 C C . PRO A 1 78 ? 0.773 -2.925 -17.380 1.00 90.00 78 PRO A C 1
ATOM 607 O O . PRO A 1 78 ? 1.237 -2.000 -16.718 1.00 90.00 78 PRO A O 1
ATOM 610 N N . ARG A 1 79 ? -0.515 -2.975 -17.734 1.00 90.94 79 ARG A N 1
ATOM 611 C CA . ARG A 1 79 ? -1.514 -1.946 -17.406 1.00 90.94 79 ARG A CA 1
ATOM 612 C C . ARG A 1 79 ? -1.818 -1.870 -15.912 1.00 90.94 79 ARG A C 1
ATOM 614 O O . ARG A 1 79 ? -2.287 -0.838 -15.448 1.00 90.94 79 ARG A O 1
ATOM 621 N N . ASN A 1 80 ? -1.503 -2.922 -15.157 1.00 91.88 80 ASN A N 1
ATOM 622 C CA . ASN A 1 80 ? -1.639 -2.948 -13.703 1.00 91.88 80 ASN A CA 1
ATOM 623 C C . ASN A 1 80 ? -0.452 -2.299 -12.976 1.00 91.88 80 ASN A C 1
ATOM 625 O O . ASN A 1 80 ? -0.466 -2.202 -11.749 1.00 91.88 80 ASN A O 1
ATOM 629 N N . TYR A 1 81 ? 0.563 -1.833 -13.710 1.00 90.00 81 TYR A N 1
ATOM 630 C CA . TYR A 1 81 ? 1.681 -1.076 -13.163 1.00 90.00 81 TYR A CA 1
ATOM 631 C C . TYR A 1 81 ? 1.556 0.399 -13.514 1.00 90.00 81 TYR A C 1
ATOM 633 O O . TYR A 1 81 ? 1.805 0.809 -14.647 1.00 90.00 81 TYR A O 1
ATOM 641 N N . LEU A 1 82 ? 1.285 1.224 -12.507 1.00 89.50 82 LEU A N 1
ATOM 642 C CA . LEU A 1 82 ? 1.402 2.670 -12.648 1.00 89.50 82 LEU A CA 1
ATOM 643 C C . LEU A 1 82 ? 2.771 3.117 -12.135 1.00 89.50 82 LEU A C 1
ATOM 645 O O . LEU A 1 82 ? 3.049 3.043 -10.940 1.00 89.50 82 LEU A O 1
ATOM 649 N N . GLN A 1 83 ? 3.649 3.565 -13.031 1.00 87.19 83 GLN A N 1
ATOM 650 C CA . GLN A 1 83 ? 4.971 4.050 -12.638 1.00 87.19 83 GLN A CA 1
ATOM 651 C C . GLN A 1 83 ? 4.853 5.343 -11.828 1.00 87.19 83 GLN A C 1
ATOM 653 O O . GLN A 1 83 ? 4.181 6.290 -12.235 1.00 87.19 83 GLN A O 1
ATOM 658 N N . ILE A 1 84 ? 5.564 5.409 -10.706 1.00 81.75 84 ILE A N 1
ATOM 659 C CA . ILE A 1 84 ? 5.669 6.635 -9.920 1.00 81.75 84 ILE A CA 1
ATOM 660 C C . ILE A 1 84 ? 6.680 7.532 -10.620 1.00 81.75 84 ILE A C 1
ATOM 662 O O . ILE A 1 84 ? 7.877 7.235 -10.663 1.00 81.75 84 ILE A O 1
ATOM 666 N N . ALA A 1 85 ? 6.178 8.608 -11.220 1.00 68.44 85 ALA A N 1
ATOM 667 C CA . ALA A 1 85 ? 6.999 9.555 -11.949 1.00 68.44 85 ALA A CA 1
ATOM 668 C C . ALA A 1 85 ? 7.994 10.251 -11.010 1.00 68.44 85 ALA A C 1
ATOM 670 O O . ALA A 1 85 ? 7.638 10.765 -9.947 1.00 68.44 85 ALA A O 1
ATOM 671 N N . THR A 1 86 ? 9.254 10.301 -11.429 1.00 54.69 86 THR A N 1
ATOM 672 C CA . THR A 1 86 ? 10.267 11.161 -10.821 1.00 54.69 86 THR A CA 1
ATOM 673 C C . THR A 1 86 ? 9.962 12.609 -11.206 1.00 54.69 86 THR A C 1
ATOM 675 O O . THR A 1 86 ? 9.831 12.884 -12.403 1.00 54.69 86 THR A O 1
ATOM 678 N N . PRO A 1 87 ? 9.874 13.560 -10.257 1.00 47.66 87 PRO A N 1
ATOM 679 C CA . PRO A 1 87 ? 9.855 14.971 -10.607 1.00 47.66 87 PRO A CA 1
ATOM 680 C C . PRO A 1 87 ? 11.099 15.314 -11.435 1.00 47.66 87 PRO A C 1
ATOM 682 O O . PRO A 1 87 ? 12.177 14.757 -11.239 1.00 47.66 87 PRO A O 1
ATOM 685 N N . ASN A 1 88 ? 10.888 16.195 -12.401 1.00 43.62 88 ASN A N 1
ATOM 686 C CA . ASN A 1 88 ? 11.709 16.449 -13.577 1.00 43.62 88 ASN A CA 1
ATOM 687 C C . ASN A 1 88 ? 13.238 16.546 -13.343 1.00 43.62 88 ASN A C 1
ATOM 689 O O . ASN A 1 88 ? 13.715 17.067 -12.336 1.00 43.62 88 ASN A O 1
ATOM 693 N N . ARG A 1 89 ? 13.990 16.096 -14.357 1.00 42.38 89 ARG A N 1
ATOM 694 C CA . ARG A 1 89 ? 15.448 15.855 -14.481 1.00 42.38 89 ARG A CA 1
ATOM 695 C C . ARG A 1 89 ? 16.433 16.978 -14.086 1.00 42.38 89 ARG A C 1
ATOM 697 O O . ARG A 1 89 ? 17.625 16.821 -14.344 1.00 42.38 89 ARG A O 1
ATOM 704 N N . MET A 1 90 ? 16.008 18.089 -13.488 1.00 44.41 90 MET A N 1
ATOM 705 C CA . MET A 1 90 ? 16.901 19.236 -13.261 1.00 44.41 90 MET A CA 1
ATOM 706 C C . MET A 1 90 ? 17.810 19.090 -12.031 1.00 44.41 90 MET A C 1
ATOM 708 O O . MET A 1 90 ? 18.865 19.709 -11.994 1.00 44.41 90 MET A O 1
ATOM 712 N N . ASN A 1 91 ? 17.483 18.199 -11.088 1.00 46.44 91 ASN A N 1
ATOM 713 C CA . ASN A 1 91 ? 18.336 17.895 -9.935 1.00 46.44 91 ASN A CA 1
ATOM 714 C C . ASN A 1 91 ? 18.745 16.418 -9.940 1.00 46.44 91 ASN A C 1
ATOM 716 O O . ASN A 1 91 ? 18.102 15.555 -9.340 1.00 46.44 91 ASN A O 1
ATOM 720 N N . LYS A 1 92 ? 19.843 16.123 -10.643 1.00 48.47 92 LYS A N 1
ATOM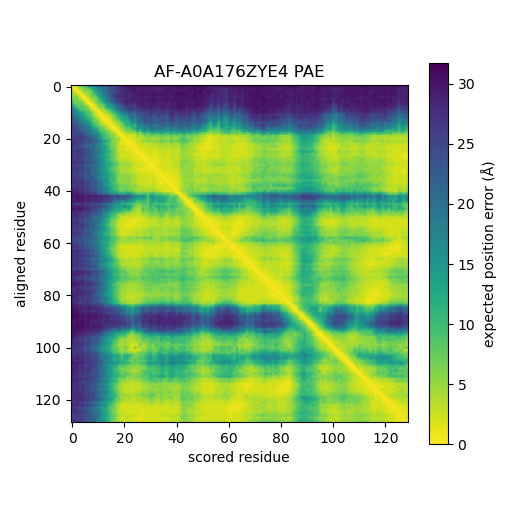 721 C CA . LYS A 1 92 ? 20.567 14.853 -10.531 1.00 48.47 92 LYS A CA 1
ATOM 722 C C . LYS A 1 92 ? 20.998 14.669 -9.073 1.00 48.47 92 LYS A C 1
ATOM 724 O O . LYS A 1 92 ? 21.948 15.326 -8.676 1.00 48.47 92 LYS A O 1
ATOM 729 N N . GLN A 1 93 ? 20.305 13.820 -8.306 1.00 51.00 93 GLN A N 1
ATOM 730 C CA . GLN A 1 93 ? 20.875 12.951 -7.248 1.00 51.00 93 GLN A CA 1
ATOM 731 C C . GLN A 1 93 ? 19.833 12.302 -6.326 1.00 51.00 93 GLN A C 1
ATOM 733 O O . GLN A 1 93 ? 20.185 11.377 -5.599 1.00 51.00 93 GLN A O 1
ATOM 738 N N . THR A 1 94 ? 18.560 12.711 -6.343 1.00 55.41 94 THR A N 1
ATOM 739 C CA . THR A 1 94 ? 17.555 12.112 -5.446 1.00 55.41 94 THR A CA 1
ATOM 740 C C . THR A 1 94 ? 16.348 11.596 -6.224 1.00 55.41 94 THR A C 1
ATOM 742 O O . THR A 1 94 ? 15.820 12.290 -7.087 1.00 55.41 94 THR A O 1
ATOM 745 N N . GLY A 1 95 ? 15.965 10.336 -5.988 1.00 57.53 95 GLY A N 1
ATOM 746 C CA . GLY A 1 95 ? 14.785 9.717 -6.602 1.00 57.53 95 GLY A CA 1
ATOM 747 C C . GLY A 1 95 ? 13.471 10.345 -6.108 1.00 57.53 95 GLY A C 1
ATOM 748 O O . GLY A 1 95 ? 13.514 11.282 -5.305 1.00 57.53 95 GLY A O 1
ATOM 749 N N . PRO A 1 96 ? 12.296 9.872 -6.574 1.00 69.56 96 PRO A N 1
ATOM 750 C CA . PRO A 1 96 ? 11.026 10.491 -6.216 1.00 69.5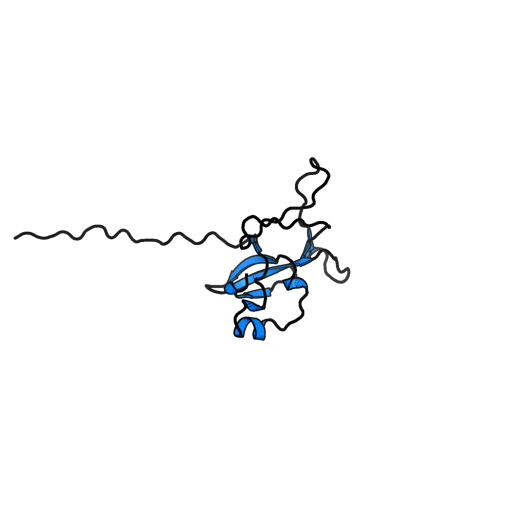6 96 PRO A CA 1
ATOM 751 C C . PRO A 1 96 ? 10.833 10.518 -4.697 1.00 69.56 96 PRO A C 1
ATOM 753 O O . PRO A 1 96 ? 11.083 9.532 -4.002 1.00 69.56 96 PRO A O 1
ATOM 756 N N . LYS A 1 97 ? 10.389 11.666 -4.189 1.00 73.88 97 LYS A N 1
ATOM 757 C CA . LYS A 1 97 ? 10.100 11.889 -2.774 1.00 73.88 97 LYS A CA 1
ATOM 758 C C . LYS A 1 97 ? 8.610 11.677 -2.533 1.00 73.88 97 LYS A C 1
ATOM 760 O O . LYS A 1 97 ? 7.792 12.399 -3.097 1.00 73.88 97 LYS A O 1
ATOM 765 N N . LEU A 1 98 ? 8.268 10.698 -1.703 1.00 76.44 98 LEU A N 1
ATOM 766 C CA . LEU A 1 98 ? 6.907 10.479 -1.228 1.00 76.44 98 LEU A CA 1
ATOM 767 C C . LEU A 1 98 ? 6.717 11.165 0.120 1.00 76.44 98 LEU A C 1
ATOM 769 O O . LEU A 1 98 ? 7.425 10.867 1.086 1.00 76.44 98 LEU A O 1
ATOM 773 N N . ASN A 1 99 ? 5.733 12.060 0.175 1.00 79.06 99 ASN A N 1
ATOM 774 C CA . ASN A 1 99 ? 5.269 12.648 1.422 1.00 79.06 99 ASN A CA 1
ATOM 775 C C . ASN A 1 99 ? 4.278 11.685 2.066 1.00 79.06 99 ASN A C 1
ATOM 777 O O . ASN A 1 99 ? 3.194 11.451 1.531 1.00 79.06 99 ASN A O 1
ATOM 781 N N . LEU A 1 100 ? 4.675 11.124 3.200 1.00 80.62 100 LEU A N 1
ATOM 782 C CA . LEU A 1 100 ? 3.839 10.227 3.976 1.00 80.62 100 LEU A CA 1
ATOM 783 C C . LEU A 1 100 ? 2.996 11.040 4.955 1.00 80.62 100 LEU A C 1
ATOM 785 O O . LEU A 1 100 ? 3.530 11.808 5.755 1.00 80.62 100 LEU A O 1
ATOM 789 N N . VAL A 1 101 ? 1.678 10.873 4.894 1.00 82.88 101 VAL A N 1
ATOM 790 C CA . VAL A 1 101 ? 0.732 11.678 5.686 1.00 82.88 101 VAL A CA 1
ATOM 791 C C . VAL A 1 101 ? 0.898 11.443 7.181 1.00 82.88 101 VAL A C 1
ATOM 793 O O . VAL A 1 101 ? 0.827 12.382 7.968 1.00 82.88 101 VAL A O 1
ATOM 796 N N . ASN A 1 102 ? 1.114 10.190 7.566 1.00 78.88 102 ASN A N 1
ATOM 797 C CA . ASN A 1 102 ? 1.147 9.750 8.954 1.00 78.88 102 ASN A CA 1
ATOM 798 C C . ASN A 1 102 ? 2.548 9.789 9.585 1.00 78.88 102 ASN A C 1
ATOM 800 O O . ASN A 1 102 ? 2.699 9.488 10.766 1.00 78.88 102 ASN A O 1
ATOM 804 N N . THR A 1 103 ? 3.569 10.203 8.832 1.00 70.56 103 THR A N 1
ATOM 805 C CA . THR A 1 103 ? 4.919 10.440 9.361 1.00 70.56 103 THR A CA 1
ATOM 806 C C . THR A 1 103 ? 5.395 11.843 8.972 1.00 70.56 103 THR A C 1
ATOM 808 O O . THR A 1 103 ? 6.189 11.990 8.035 1.00 70.56 103 THR A O 1
ATOM 811 N N . PRO A 1 104 ? 4.909 12.893 9.663 1.00 64.94 104 PRO A N 1
ATOM 812 C CA . PRO A 1 104 ? 5.276 14.276 9.376 1.00 64.94 104 PRO A CA 1
ATOM 813 C C . PRO A 1 104 ? 6.796 14.475 9.419 1.00 64.94 104 PRO A C 1
ATOM 815 O O . PRO A 1 104 ? 7.468 14.002 10.331 1.00 64.94 104 PRO A O 1
ATOM 818 N N . GLY A 1 105 ? 7.351 15.152 8.412 1.00 62.59 105 GLY A N 1
ATOM 819 C CA . GLY A 1 105 ? 8.797 15.383 8.287 1.00 62.59 105 GLY A CA 1
ATOM 820 C C . GLY A 1 105 ? 9.605 14.190 7.757 1.00 62.59 105 GLY A C 1
ATOM 821 O O . GLY A 1 105 ? 10.763 14.366 7.383 1.00 62.59 105 GLY A O 1
ATOM 822 N N . CYS A 1 106 ? 9.009 12.996 7.648 1.00 63.66 106 CYS A N 1
ATOM 823 C CA . CYS A 1 106 ? 9.653 11.835 7.043 1.00 63.66 106 CYS A CA 1
ATOM 824 C C . CYS A 1 106 ? 9.311 11.764 5.550 1.00 63.66 106 CYS A C 1
ATOM 826 O O . CYS A 1 106 ? 8.221 11.356 5.146 1.00 63.66 106 CYS A O 1
ATOM 828 N N . VAL A 1 107 ? 10.264 12.173 4.716 1.00 66.75 107 VAL A N 1
ATOM 829 C CA . VAL A 1 107 ? 10.170 12.005 3.267 1.00 66.75 107 VAL A CA 1
ATOM 830 C C . VAL A 1 107 ? 10.749 10.646 2.899 1.00 66.75 107 VAL A C 1
ATOM 832 O O . VAL A 1 107 ? 11.937 10.399 3.105 1.00 66.75 107 VAL A O 1
ATOM 835 N N . THR A 1 108 ? 9.932 9.770 2.313 1.00 73.44 108 THR A N 1
ATOM 836 C CA . THR A 1 108 ? 10.437 8.497 1.789 1.00 73.44 108 THR A CA 1
ATOM 837 C C . THR A 1 108 ? 10.984 8.717 0.389 1.00 73.44 108 THR A C 1
ATOM 839 O O . THR A 1 108 ? 10.235 8.983 -0.551 1.00 73.44 108 THR A O 1
ATOM 842 N N . GLN A 1 109 ? 12.304 8.616 0.246 1.00 74.12 109 GLN A N 1
ATOM 843 C CA . GLN A 1 109 ? 12.957 8.661 -1.055 1.00 74.12 109 GLN A CA 1
ATOM 844 C C . GLN A 1 109 ? 12.910 7.279 -1.707 1.00 74.12 109 GLN A C 1
ATOM 846 O O . GLN A 1 109 ? 13.482 6.313 -1.204 1.00 74.12 109 GLN A O 1
ATOM 851 N N . LEU A 1 110 ? 12.268 7.197 -2.866 1.00 75.94 110 LEU A N 1
ATOM 852 C CA . LEU A 1 110 ? 12.299 6.012 -3.709 1.00 75.94 110 LEU A CA 1
ATOM 853 C C . LEU A 1 110 ? 13.643 5.980 -4.444 1.00 75.94 110 LEU A C 1
ATOM 855 O O . LEU A 1 110 ? 13.871 6.717 -5.395 1.00 75.94 110 LEU A O 1
ATOM 859 N N . THR A 1 111 ? 14.580 5.157 -3.980 1.00 69.69 111 THR A N 1
ATOM 860 C CA . THR A 1 111 ? 15.941 5.073 -4.549 1.00 69.69 111 THR A CA 1
ATOM 861 C C . THR A 1 111 ? 16.010 4.283 -5.856 1.00 69.69 111 THR A C 1
ATOM 863 O O . THR A 1 111 ? 17.035 4.292 -6.533 1.00 69.69 111 THR A O 1
ATOM 866 N N . LYS A 1 112 ? 14.915 3.612 -6.223 1.00 76.06 112 LYS A N 1
ATOM 867 C CA . LYS A 1 112 ? 14.755 2.813 -7.439 1.00 76.06 112 LYS A CA 1
ATOM 868 C C . LYS A 1 112 ? 13.470 3.215 -8.150 1.00 76.06 112 LYS A C 1
ATOM 870 O O . LYS A 1 112 ? 12.541 3.731 -7.519 1.00 76.06 112 LYS A O 1
ATOM 875 N N . THR A 1 113 ? 13.388 2.907 -9.442 1.00 81.38 113 THR A N 1
ATOM 876 C CA . THR A 1 113 ? 12.110 2.943 -10.157 1.00 81.38 113 THR A CA 1
ATOM 877 C C . THR A 1 113 ? 11.091 2.119 -9.381 1.00 81.38 113 THR A C 1
ATOM 879 O O . THR A 1 113 ? 11.383 1.001 -8.960 1.00 81.38 113 THR A O 1
ATOM 882 N N . SER A 1 114 ? 9.928 2.710 -9.139 1.00 84.31 114 SER A N 1
ATOM 883 C CA . SER A 1 114 ? 8.870 2.090 -8.356 1.00 84.31 114 SER A CA 1
ATOM 884 C C . SER A 1 114 ? 7.539 2.269 -9.066 1.00 84.31 114 SER A C 1
ATOM 886 O O . SER A 1 114 ? 7.317 3.257 -9.773 1.00 84.31 114 SER A O 1
ATOM 888 N N . TRP A 1 115 ? 6.659 1.304 -8.860 1.00 88.12 115 TRP A N 1
ATOM 889 C CA . TRP A 1 115 ? 5.347 1.224 -9.470 1.00 88.12 115 TRP A CA 1
ATOM 890 C C . TRP A 1 115 ? 4.302 0.959 -8.397 1.00 88.12 115 TRP A C 1
ATOM 892 O O . TRP A 1 115 ? 4.561 0.268 -7.412 1.00 88.12 115 TRP A O 1
ATOM 902 N N . VAL A 1 116 ? 3.108 1.483 -8.620 1.00 89.25 116 VAL A N 1
ATOM 903 C CA . VAL A 1 116 ? 1.902 1.110 -7.892 1.00 89.25 116 VAL A CA 1
ATOM 904 C C . VAL A 1 116 ? 1.287 -0.109 -8.577 1.00 89.25 116 VAL A C 1
ATOM 906 O O . VAL A 1 116 ? 1.151 -0.118 -9.803 1.00 89.25 116 VAL A O 1
ATOM 909 N N . ARG A 1 117 ? 0.929 -1.132 -7.792 1.00 90.00 117 ARG A N 1
ATOM 910 C CA . ARG A 1 117 ? 0.249 -2.351 -8.258 1.00 90.00 117 A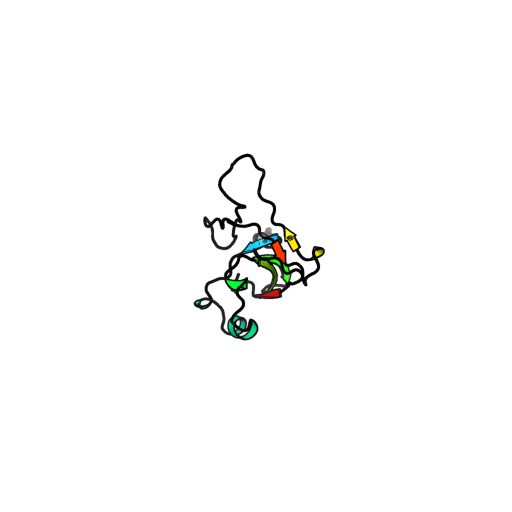RG A CA 1
ATOM 911 C C . ARG A 1 117 ? -1.264 -2.174 -8.186 1.00 90.00 117 ARG A C 1
ATOM 913 O O . ARG A 1 117 ? -1.856 -2.365 -7.127 1.00 90.00 117 ARG A O 1
ATOM 920 N N . LEU A 1 118 ? -1.878 -1.817 -9.310 1.00 89.19 118 LEU A N 1
ATOM 921 C CA . LEU A 1 118 ? -3.324 -1.587 -9.408 1.00 89.19 118 LEU A CA 1
ATOM 922 C C . LEU A 1 118 ? -4.139 -2.882 -9.265 1.00 89.19 118 LEU A C 1
ATOM 924 O O . LEU A 1 118 ? -5.289 -2.842 -8.852 1.00 89.19 118 LEU A O 1
ATOM 928 N N . ASP A 1 119 ? -3.535 -4.037 -9.552 1.00 87.50 119 ASP A N 1
ATOM 929 C CA . ASP A 1 119 ? -4.132 -5.364 -9.354 1.00 87.50 119 ASP A CA 1
ATOM 930 C C . ASP A 1 119 ? -4.102 -5.835 -7.890 1.00 87.50 119 ASP A C 1
ATOM 932 O O . ASP A 1 119 ? -4.731 -6.832 -7.538 1.00 87.50 119 ASP A O 1
ATOM 936 N N . LYS A 1 120 ? -3.350 -5.144 -7.026 1.00 84.88 120 LYS A N 1
ATOM 937 C CA . LYS A 1 120 ? -3.170 -5.490 -5.609 1.00 84.88 120 LYS A CA 1
ATOM 938 C C . LYS A 1 120 ? -3.910 -4.510 -4.704 1.00 84.88 120 LYS A C 1
ATOM 940 O O . LYS A 1 120 ? -3.344 -4.018 -3.727 1.00 84.88 120 LYS A O 1
ATOM 945 N N . CYS A 1 121 ? -5.174 -4.246 -5.026 1.00 87.62 121 CYS A N 1
ATOM 946 C CA . CYS A 1 121 ? -6.071 -3.532 -4.127 1.00 87.62 121 CYS A CA 1
ATOM 947 C C . CYS A 1 121 ? -6.347 -4.381 -2.886 1.00 87.62 121 CYS A C 1
ATOM 949 O O . CYS A 1 121 ? -6.643 -5.575 -2.983 1.00 87.62 121 CYS A O 1
ATOM 951 N N . ARG A 1 122 ? -6.253 -3.760 -1.714 1.00 88.19 122 ARG A N 1
ATOM 952 C CA . ARG A 1 122 ? -6.609 -4.383 -0.442 1.00 88.19 122 ARG A CA 1
ATOM 953 C C . ARG A 1 122 ? -7.370 -3.421 0.429 1.00 88.19 122 ARG A C 1
ATOM 955 O O . ARG A 1 122 ? -7.045 -2.241 0.502 1.00 88.19 122 ARG A O 1
ATOM 962 N N . GLU A 1 123 ? -8.344 -3.963 1.129 1.00 91.38 123 GLU A N 1
ATOM 963 C CA . GLU A 1 123 ? -9.042 -3.251 2.176 1.00 91.38 123 GLU A CA 1
ATOM 964 C C . GLU A 1 123 ? -8.282 -3.404 3.492 1.00 91.38 123 GLU A C 1
ATOM 966 O O . GLU A 1 123 ? -7.911 -4.513 3.874 1.00 91.38 123 GLU A O 1
ATOM 971 N N . VAL A 1 124 ? -8.034 -2.289 4.172 1.00 90.12 124 VAL A N 1
ATOM 972 C CA . VAL A 1 124 ? -7.345 -2.259 5.461 1.00 90.12 124 VAL A CA 1
ATOM 973 C C . VAL A 1 124 ? -8.061 -1.329 6.440 1.00 90.12 124 VAL A C 1
ATOM 975 O O . VAL A 1 124 ? -8.652 -0.328 6.018 1.00 90.12 124 VAL A O 1
ATOM 978 N N . PRO A 1 125 ? -7.987 -1.611 7.750 1.00 91.81 125 PRO A N 1
ATOM 979 C CA . PRO A 1 125 ? -8.377 -0.655 8.776 1.00 91.81 125 PRO A CA 1
ATOM 980 C C . PRO A 1 125 ? -7.578 0.655 8.670 1.00 91.81 125 PRO A C 1
ATOM 982 O O . PRO A 1 125 ? -6.375 0.655 8.416 1.00 91.81 125 PRO A O 1
ATOM 985 N N . LEU A 1 126 ? -8.236 1.793 8.875 1.00 90.44 126 LEU A N 1
ATOM 986 C CA . LEU A 1 126 ? -7.591 3.112 8.866 1.00 90.44 126 LEU A CA 1
ATOM 987 C C . LEU A 1 126 ? -6.662 3.322 10.056 1.00 90.44 126 LEU A C 1
ATOM 989 O O . LEU A 1 126 ? -5.744 4.130 9.987 1.00 90.44 126 LEU A O 1
ATOM 993 N N . ASP A 1 127 ? -6.913 2.630 11.160 1.00 89.69 127 ASP A N 1
ATOM 994 C CA . ASP A 1 127 ? -6.155 2.775 12.394 1.00 89.69 127 ASP A CA 1
ATOM 995 C C . ASP A 1 127 ? -4.763 2.132 12.337 1.00 89.69 127 ASP A C 1
ATOM 997 O O . ASP A 1 127 ? -3.940 2.439 13.200 1.00 89.69 127 ASP A O 1
ATOM 1001 N N . ILE A 1 128 ? -4.471 1.308 11.325 1.00 88.94 128 ILE A N 1
ATOM 1002 C CA . ILE A 1 128 ? -3.133 0.757 11.065 1.00 88.94 128 ILE A CA 1
ATOM 1003 C C . ILE A 1 128 ? -2.341 1.547 10.014 1.00 88.94 128 ILE A C 1
ATOM 1005 O O . ILE A 1 128 ? -1.161 1.249 9.797 1.00 88.94 128 ILE A O 1
ATOM 1009 N N . LEU A 1 129 ? -2.977 2.532 9.372 1.00 87.31 129 LEU A N 1
ATOM 1010 C CA . LEU A 1 129 ? -2.355 3.484 8.450 1.00 87.31 129 LEU A CA 1
ATOM 1011 C C . LEU A 1 129 ? -1.876 4.748 9.165 1.00 87.31 129 LEU A C 1
ATOM 1013 O O . LEU A 1 129 ? -2.294 5.046 10.305 1.00 87.31 129 LEU A O 1
#

Secondary structure (DSSP, 8-state):
-------------PPPPPP-TT-EE-PPPGGGS-HHHHHHT-S--GGGGS-EEEEEEETTTEEEEEEEES---TTS-GGGEEE-PPP-TTSTT--PEEEBTTSTT-EEE--S--EEEEEEEEEEEGGG-

Foldseek 3Di:
DDDDDDDDPDPPDDPDPPAQAQAKAAFDDPVQDDPVQVVVVDDDDPQNRFIWGFHHADPDWKTKIWGKDLDDDPVDPPVQWDKDDFPDDPDPDFGRWHDHPVDPPDTDTDPGTMTTGNVRIDMHTPSRD

Mean predicted aligned error: 11.1 Å

Nearest PDB structures (foldseek):
  8p5d-assembly1_LM0  TM=3.671E-01  e=3.954E+00  Spraguea lophii 42_110

Sequence (129 aa):
MATLEASAFGQYQPPKPPSIEGKAFRFKPRIDWPAAARSELGFCDSSFLHPVFVVRKLGHDRAEMVSLTSTRDDAVDPRNYLQIATPNRMNKQTGPKLNLVNTPGCVTQLTKTSWVRLDKCREVPLDIL

Solvent-accessible surface area (backbone atoms only — not comparable to full-atom values): 8105 Å² total; per-residue (Å²): 142,84,86,84,83,89,81,80,85,71,82,82,71,74,81,76,76,77,82,59,54,77,36,36,30,48,51,54,64,72,89,74,42,54,70,65,61,58,63,73,66,56,89,87,61,71,52,63,81,33,50,32,33,28,68,38,74,48,81,92,56,31,26,33,27,30,34,48,38,74,70,87,59,89,91,49,65,69,87,34,50,48,69,62,73,58,78,72,87,85,63,89,87,68,52,36,72,42,69,28,71,80,40,78,93,49,67,49,64,38,86,57,73,36,27,37,33,68,80,50,64,42,79,42,59,48,83,41,73

pLDDT: mean 75.87, std 16.2, range [38.25, 92.69]

=== Feature glossary ===
The record interleaves many kinds of information about one protein. Here is each kind framed as the question it answers.

Q: What does the local fold look like, residue by residue?
A: A 3Di character summarizes, for each residue, the relative orientation of the Cα frame of its nearest spatial neighbor. Because it encodes fold topology rather than chemistry, 3Di alignments detect remote structural similarity that sequence alignment misses.

Q: Which residues are in helices, strands, or loops?
A: Secondary structure is the local, repeating backbone conformation. DSSP classifies it into eight states by reading the hydrogen-bond network: three helix types (H, G, I), two β types (E, B), two non-regular types (T, S), and unstructured coil (-).

Q: How big and how compact is the whole molecule?
A: Three whole-structure scalars: the radius of gyration (RMS distance of Cα from centroid, in Å), the count of Cα–Cα contacts (pairs closer than 8 Å and separated by more than four residues in sequence — i.e. tertiary, not local, contacts), and the bounding-box dimensions. Together they distinguish compact globular folds from extended fibres or disordered chains.

Q: How confident is the AlphaFold model at each residue?
A: For AlphaFold models, the B-factor field carries pLDDT — the model's own estimate of local accuracy on a 0–100 scale. Regions with pLDDT<50 should be treated as essentially unmodeled; they often correspond to intrinsically disordered segments.

Q: What family and function is it annotated with?
A: Functional annotations link the protein to curated databases. InterPro entries identify conserved domains and families by matching the sequence against member-database signatures (Pfam, PROSITE, CDD, …). Gene Ontology (GO) terms describe molecular function, biological process, and cellular component in a controlled vocabulary. CATH places the structure in a hierarchical fold classification (Class/Architecture/Topology/Homologous-superfamily). The organism is the source species.

Q: What known structures does this most resemble?
A: Nearest PDB neighbors are the top structural matches found by Foldseek when searching this structure against the entire Protein Data Bank. Each hit reports a TM-score (0 to 1; >0.5 almost always implies the same fold) and an E-value. These are *structural* homologs — they may share no detectable sequence similarity.

Q: Which residues are buried vs exposed?
A: Solvent-accessible surface area (SASA) is the area in Å² traced out by the centre of a 1.4 Å probe sphere (a water molecule) rolled over the protein's van der Waals surface (Shrake–Rupley / Lee–Richards construction). Buried residues have near-zero SASA; fully exposed residues can exceed 200 Å². The total SASA scales roughly with the number of surface residues.

Q: What are the backbone torsion angles?
A: φ (phi) and ψ (psi) are the two rotatable backbone dihedrals per residue: φ is the C(i-1)–N–Cα–C torsion, ψ is the N–Cα–C–N(i+1) torsion, both in degrees on (−180°, 180°]. α-helical residues cluster near (−60°, −45°); β-strand residues near (−120°, +130°). A Ramachandran plot is simply a scatter of (φ, ψ) for every residue.

Q: Are the domains correctly placed relative to each other?
A: Predicted aligned error is AlphaFold's pairwise confidence. Unlike pLDDT (per-residue), PAE is per-residue-pair and captures whether two parts of the structure are correctly placed relative to each other. Units are ångströms of expected positional error.

Q: What if only a Cα trace is available?
A: P-SEA three-state annotation labels each residue as helix, strand, or coil based purely on the geometry of the Cα trace. It serves as a fallback when the full backbone (and thus DSSP) is unavailable.

Q: What is the amino-acid chain?
A: This is the polypeptide sequence — one letter per residue, N-terminus first. Length ranges from a few dozen residues for small domains to over a thousand for large multi-domain proteins.

Q: What do the rendered images show?
A: The six renders are orthographic views along the three Cartesian axes in both directions. Representation (cartoon, sticks, or surface) and color scheme (sequence-rainbow or by-chain) vary across proteins so the training set covers all the common visualization conventions.

Q: What do the diagnostic plots show?
A: Plot images: a contact map (which residues are close in 3D, as an N×N binary image), a Ramachandran scatter (backbone torsion angles, revealing secondary-structure composition at a glance), and — for AlphaFold structures — a PAE heatmap (pairwise prediction confidence).

Q: How mobile is each atom in the crystal?
A: B-factor (Debye–Waller factor) reflects atomic displacement in the crystal lattice. It is an experimental observable (units Å²), not a prediction; low values mean the atom is pinned down, high values mean it moves or is heterogeneous across the crystal.

Q: Where is each backbone atom in 3D?
A: The mmCIF table is the protein's shape written out atom by atom. For each backbone N, Cα, C, and carbonyl O, it records an (x, y, z) coordinate triple in Å plus the residue type, chain letter, and residue number.